Protein AF-A0A2T9X3D1-F1 (afdb_monomer_lite)

Structure (mmCIF, N/CA/C/O backbone):
data_AF-A0A2T9X3D1-F1
#
_entry.id   AF-A0A2T9X3D1-F1
#
loop_
_atom_site.group_PDB
_atom_site.id
_atom_site.type_symbol
_atom_site.label_atom_id
_atom_site.label_alt_id
_atom_site.label_comp_id
_atom_site.label_asym_id
_atom_site.label_entity_id
_atom_site.label_seq_id
_atom_site.pdbx_PDB_ins_code
_atom_site.Cartn_x
_atom_site.Cartn_y
_atom_site.Cartn_z
_atom_site.occupancy
_atom_site.B_iso_or_equiv
_atom_site.auth_seq_id
_atom_site.auth_comp_id
_atom_site.auth_asym_id
_atom_site.auth_atom_id
_atom_site.pdbx_PDB_model_num
ATOM 1 N N . MET A 1 1 ? -0.223 6.557 16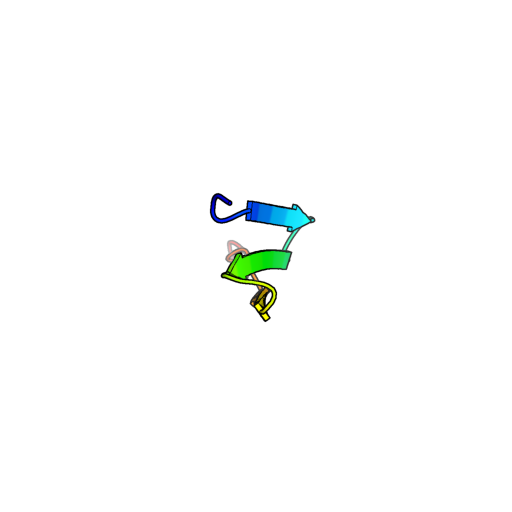.717 1.00 57.78 1 MET A N 1
ATOM 2 C CA . MET A 1 1 ? 0.067 5.310 15.972 1.00 57.78 1 MET A CA 1
ATOM 3 C C . MET A 1 1 ? 0.148 5.652 14.495 1.00 57.78 1 MET A C 1
ATOM 5 O O . MET A 1 1 ? -0.881 5.891 13.880 1.00 57.78 1 MET A O 1
ATOM 9 N N . GLY A 1 2 ? 1.369 5.838 13.988 1.00 67.81 2 GLY A N 1
ATOM 10 C CA . GLY A 1 2 ? 1.615 6.349 12.637 1.00 67.81 2 GLY A CA 1
ATOM 11 C C . GLY A 1 2 ? 1.249 5.340 11.553 1.00 67.81 2 GLY A C 1
ATOM 12 O O . GLY A 1 2 ? 1.314 4.135 11.782 1.00 67.81 2 GLY A O 1
ATOM 13 N N . ASN A 1 3 ? 0.868 5.853 10.384 1.00 78.88 3 ASN A N 1
ATOM 14 C CA . ASN A 1 3 ? 0.591 5.044 9.200 1.00 78.88 3 ASN A CA 1
ATOM 15 C C . ASN A 1 3 ? 1.840 4.222 8.853 1.00 78.88 3 ASN A C 1
ATOM 17 O O . ASN A 1 3 ? 2.898 4.799 8.592 1.00 78.88 3 ASN A O 1
ATOM 21 N N . LYS A 1 4 ? 1.725 2.891 8.859 1.00 86.75 4 LYS A N 1
ATOM 22 C CA . LYS A 1 4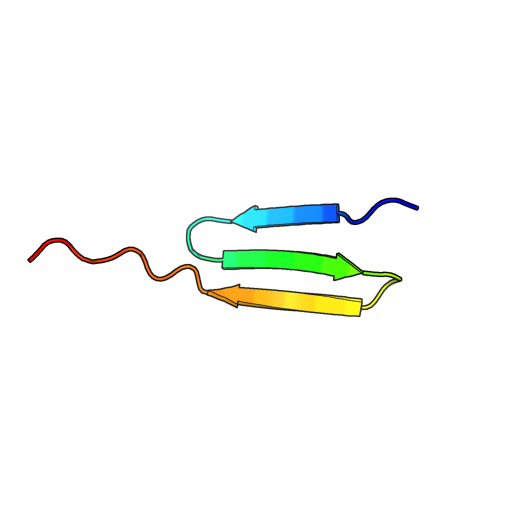 ? 2.820 1.990 8.476 1.00 86.75 4 LYS A CA 1
ATOM 23 C C . LYS A 1 4 ? 2.641 1.573 7.023 1.00 86.75 4 LYS A C 1
ATOM 25 O O . LYS A 1 4 ? 1.529 1.277 6.582 1.00 86.75 4 LYS A O 1
ATOM 30 N N . VAL A 1 5 ? 3.737 1.570 6.276 1.00 87.94 5 VAL A N 1
ATOM 31 C CA . VAL A 1 5 ? 3.772 1.129 4.882 1.00 87.94 5 VAL A CA 1
ATOM 32 C C . VAL A 1 5 ? 4.799 0.015 4.766 1.00 87.94 5 VAL A C 1
ATOM 34 O O . VAL A 1 5 ? 5.934 0.187 5.202 1.00 87.94 5 VAL A O 1
ATOM 37 N N . PHE A 1 6 ? 4.394 -1.097 4.164 1.00 89.62 6 PHE A N 1
ATOM 38 C CA . PHE A 1 6 ? 5.254 -2.230 3.841 1.00 89.62 6 PHE A CA 1
ATOM 39 C C . PHE A 1 6 ? 5.301 -2.403 2.324 1.00 89.62 6 PHE A C 1
ATOM 41 O O . PHE A 1 6 ? 4.281 -2.223 1.653 1.00 89.62 6 PHE A O 1
ATOM 48 N N . THR A 1 7 ? 6.464 -2.763 1.792 1.00 89.56 7 THR A N 1
ATOM 49 C CA . THR A 1 7 ? 6.658 -3.012 0.360 1.00 89.56 7 THR A CA 1
ATOM 50 C C . THR A 1 7 ? 7.369 -4.346 0.187 1.00 89.56 7 THR A C 1
ATOM 52 O O . THR A 1 7 ? 8.418 -4.564 0.790 1.00 89.56 7 THR A O 1
ATOM 55 N N . PHE A 1 8 ? 6.804 -5.218 -0.643 1.00 87.38 8 PHE A N 1
ATOM 56 C CA . PHE A 1 8 ? 7.321 -6.542 -0.968 1.00 87.38 8 PHE A CA 1
ATOM 57 C C . PHE A 1 8 ? 7.284 -6.715 -2.483 1.00 87.38 8 PHE A C 1
ATOM 59 O O . PHE A 1 8 ? 6.220 -6.951 -3.038 1.00 87.38 8 PHE A O 1
ATOM 66 N N . GLY A 1 9 ? 8.427 -6.573 -3.157 1.00 87.62 9 GLY A N 1
ATOM 67 C CA . GLY A 1 9 ? 8.486 -6.688 -4.616 1.00 87.62 9 GLY A CA 1
ATOM 68 C C . GLY A 1 9 ? 7.536 -5.708 -5.313 1.00 87.62 9 GLY A C 1
ATOM 69 O O . GLY A 1 9 ? 7.724 -4.494 -5.241 1.00 87.62 9 GLY A O 1
ATOM 70 N N . ASP A 1 10 ? 6.534 -6.260 -5.983 1.00 90.31 10 ASP A N 1
ATOM 71 C CA . ASP A 1 10 ? 5.441 -5.598 -6.696 1.00 90.31 10 ASP A CA 1
ATOM 72 C C . ASP A 1 10 ? 4.180 -5.399 -5.835 1.00 90.31 10 ASP A C 1
ATOM 74 O O . ASP A 1 10 ? 3.132 -5.029 -6.347 1.00 90.31 10 ASP A O 1
ATOM 78 N N . ILE A 1 11 ? 4.2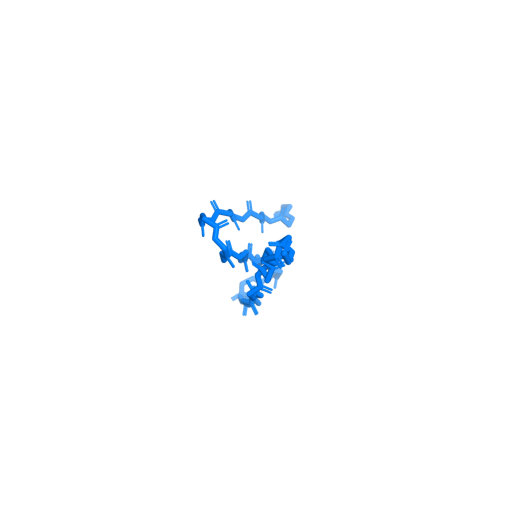45 -5.609 -4.521 1.00 91.81 11 ILE A N 1
ATOM 79 C CA . ILE A 1 11 ? 3.113 -5.436 -3.605 1.00 91.81 11 ILE A CA 1
ATOM 80 C C . ILE A 1 11 ? 3.427 -4.350 -2.579 1.00 91.81 11 ILE A C 1
ATOM 82 O O . ILE A 1 11 ? 4.498 -4.316 -1.967 1.00 91.81 11 ILE A O 1
ATOM 86 N N . ARG A 1 12 ? 2.451 -3.477 -2.325 1.00 92.69 12 ARG A N 1
ATOM 87 C CA . ARG A 1 12 ? 2.492 -2.478 -1.253 1.00 92.69 12 ARG A CA 1
ATOM 88 C C . ARG A 1 12 ? 1.300 -2.635 -0.326 1.00 92.69 12 ARG A C 1
ATOM 90 O O . ARG A 1 12 ? 0.162 -2.715 -0.775 1.00 92.69 12 ARG A O 1
ATOM 97 N N . ILE A 1 13 ? 1.560 -2.600 0.976 1.00 93.56 13 ILE A N 1
ATOM 98 C CA . ILE A 1 13 ? 0.540 -2.693 2.021 1.00 93.56 13 ILE A CA 1
ATOM 99 C C . ILE A 1 13 ? 0.581 -1.427 2.872 1.00 93.56 13 ILE A C 1
ATOM 101 O O . ILE A 1 13 ? 1.650 -0.998 3.314 1.00 93.56 13 ILE A O 1
ATOM 105 N N . ARG A 1 14 ? -0.583 -0.826 3.121 1.00 93.19 14 ARG A N 1
ATOM 106 C CA . ARG A 1 14 ? -0.739 0.311 4.038 1.00 93.19 14 ARG A CA 1
ATOM 107 C C . ARG A 1 14 ? -1.658 -0.070 5.197 1.00 93.19 14 ARG A C 1
ATOM 109 O O . ARG A 1 14 ? -2.802 -0.445 4.956 1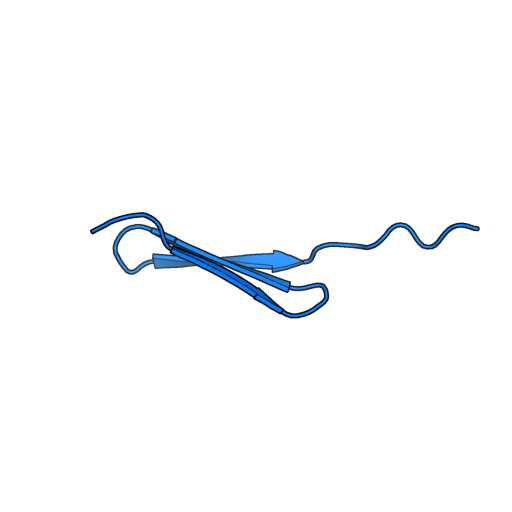.00 93.19 14 ARG A O 1
ATOM 116 N N . ASP A 1 15 ? -1.168 0.086 6.424 1.00 91.75 15 ASP A N 1
ATOM 117 C CA . ASP A 1 15 ? -1.971 0.005 7.650 1.00 91.75 15 ASP A CA 1
ATOM 118 C C . ASP A 1 15 ? -2.451 1.409 8.039 1.00 91.75 15 ASP A C 1
ATOM 120 O O . ASP A 1 15 ? -1.646 2.313 8.305 1.00 91.75 15 ASP A O 1
ATOM 124 N N . VAL A 1 16 ? -3.773 1.586 8.047 1.00 89.44 16 VAL A N 1
ATOM 125 C CA . VAL A 1 16 ? -4.454 2.802 8.495 1.00 89.44 16 VAL A CA 1
ATOM 126 C C . VAL A 1 16 ? -5.466 2.424 9.572 1.00 89.44 16 VAL A C 1
ATOM 1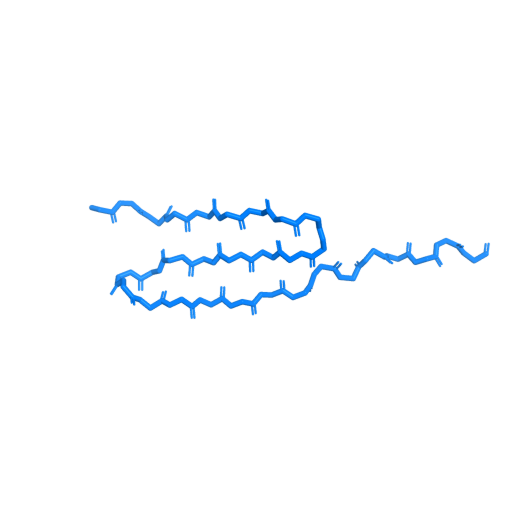28 O O . VAL A 1 16 ? -6.543 1.908 9.275 1.00 89.44 16 VAL A O 1
ATOM 131 N N . LYS A 1 17 ? -5.139 2.720 10.836 1.00 88.12 17 LYS A N 1
ATOM 132 C CA . LYS A 1 17 ? -6.005 2.457 12.003 1.00 88.12 17 LYS A CA 1
ATOM 133 C C . LYS A 1 17 ? -6.473 0.987 12.092 1.00 88.12 17 LYS A C 1
ATOM 135 O O . LYS A 1 17 ? -7.629 0.740 12.429 1.00 88.12 17 LYS A O 1
ATOM 140 N N . GLY A 1 18 ? -5.605 0.023 11.770 1.00 86.75 18 GLY A N 1
ATOM 141 C CA . GLY A 1 18 ? -5.923 -1.410 11.814 1.00 86.75 18 GLY A CA 1
ATOM 142 C C . GLY A 1 18 ? -6.639 -1.941 10.569 1.00 86.75 18 GLY A C 1
ATOM 143 O O . GLY A 1 18 ? -6.973 -3.123 10.516 1.00 86.75 18 GLY A O 1
ATOM 144 N N . LYS A 1 19 ? -6.871 -1.092 9.559 1.00 90.44 19 LYS A N 1
ATOM 145 C CA . LYS A 1 19 ? -7.336 -1.510 8.232 1.00 90.44 19 LYS A CA 1
ATOM 146 C C . LYS A 1 19 ? -6.148 -1.624 7.288 1.00 90.44 19 LYS A C 1
ATOM 148 O O . LYS A 1 19 ? -5.348 -0.694 7.186 1.00 90.44 19 LYS A O 1
ATOM 153 N N . TYR A 1 20 ? -6.084 -2.735 6.562 1.00 90.75 20 TYR A N 1
ATOM 154 C CA . TYR A 1 20 ? -5.031 -3.006 5.591 1.00 90.75 20 TYR A CA 1
ATOM 155 C C . TYR A 1 20 ? -5.529 -2.752 4.169 1.00 90.75 20 TYR A C 1
ATOM 157 O O . TYR A 1 20 ? -6.571 -3.265 3.768 1.00 90.75 20 TYR A O 1
ATOM 165 N N . TYR A 1 21 ? -4.762 -1.974 3.408 1.00 91.25 21 TYR A N 1
ATOM 166 C CA . TYR A 1 21 ? -4.994 -1.706 1.988 1.00 91.25 21 TYR A CA 1
ATOM 167 C C . TYR A 1 21 ? -3.832 -2.279 1.180 1.00 91.25 21 TYR A C 1
ATOM 169 O O . TYR A 1 21 ? -2.679 -1.949 1.470 1.00 91.25 21 TYR A O 1
ATOM 177 N N . VAL A 1 22 ? -4.138 -3.113 0.186 1.00 91.12 22 VAL A N 1
ATOM 178 C CA . VAL A 1 22 ? -3.155 -3.804 -0.660 1.00 91.12 22 VAL A CA 1
ATOM 179 C C . VAL A 1 22 ? -3.180 -3.201 -2.062 1.00 91.12 22 VAL A C 1
ATOM 181 O O . VAL A 1 22 ? -4.253 -3.001 -2.626 1.00 91.12 22 VAL A O 1
ATOM 184 N N . TYR A 1 23 ? -2.001 -2.912 -2.606 1.00 90.00 23 TYR A N 1
ATOM 185 C CA . TYR A 1 23 ? -1.808 -2.351 -3.940 1.00 90.00 23 TYR A CA 1
ATOM 186 C C . TYR A 1 23 ? -0.799 -3.209 -4.702 1.00 90.00 23 TYR A C 1
ATOM 188 O O . TYR A 1 23 ? 0.273 -3.498 -4.163 1.00 90.00 23 TYR A O 1
ATOM 196 N N . SER A 1 24 ? -1.114 -3.557 -5.948 1.00 88.69 24 SER A N 1
ATOM 197 C CA . SER A 1 24 ? -0.126 -4.064 -6.901 1.00 88.69 24 SER A CA 1
ATOM 198 C C . SER A 1 24 ? 0.590 -2.880 -7.547 1.00 88.69 24 SER A C 1
ATOM 200 O O . SER A 1 24 ? -0.039 -1.942 -8.032 1.00 88.69 24 SER A O 1
ATOM 202 N N . ILE A 1 25 ? 1.913 -2.902 -7.497 1.00 84.38 25 ILE A N 1
ATOM 203 C CA . ILE A 1 25 ? 2.807 -1.997 -8.201 1.00 84.38 25 ILE A CA 1
ATOM 204 C C . ILE A 1 25 ? 3.139 -2.699 -9.514 1.00 84.38 25 ILE A C 1
ATOM 206 O O . ILE A 1 25 ? 4.080 -3.489 -9.583 1.00 84.38 25 ILE A O 1
ATOM 210 N N . GLU A 1 26 ? 2.354 -2.430 -10.552 1.00 80.38 26 GLU A N 1
ATOM 211 C CA . GLU A 1 26 ? 2.739 -2.835 -11.900 1.00 80.38 26 GLU A CA 1
ATOM 212 C C . GLU A 1 26 ? 4.045 -2.118 -12.253 1.00 80.38 26 GLU A C 1
ATOM 214 O O . GLU A 1 26 ? 4.123 -0.888 -12.270 1.00 80.38 26 GLU A O 1
ATOM 219 N N . LYS A 1 27 ? 5.108 -2.897 -12.459 1.00 73.06 27 LYS A N 1
ATOM 220 C CA . LYS A 1 27 ? 6.314 -2.385 -13.098 1.00 73.06 27 LYS A CA 1
ATOM 221 C C . LYS A 1 27 ? 6.025 -2.380 -14.584 1.00 73.06 27 LYS A C 1
ATOM 223 O O . LYS A 1 27 ? 5.811 -3.453 -15.147 1.00 73.06 27 LYS A O 1
ATOM 228 N N . ASP A 1 28 ? 6.004 -1.190 -15.173 1.00 72.00 28 ASP A N 1
ATOM 229 C CA . ASP A 1 28 ? 6.001 -1.014 -16.620 1.00 72.00 28 ASP A CA 1
ATOM 230 C C . ASP A 1 28 ? 7.052 -1.968 -17.206 1.00 72.00 28 ASP A C 1
ATOM 232 O O . ASP A 1 28 ? 8.241 -1.893 -16.871 1.00 72.00 28 ASP A O 1
ATOM 236 N N . LYS A 1 29 ? 6.596 -2.970 -17.964 1.00 65.44 29 LYS A N 1
ATOM 237 C CA . LYS A 1 29 ? 7.495 -3.824 -18.730 1.00 65.44 29 LYS A CA 1
ATOM 238 C C . LYS A 1 29 ? 7.909 -2.983 -19.925 1.00 65.44 29 LYS A C 1
ATO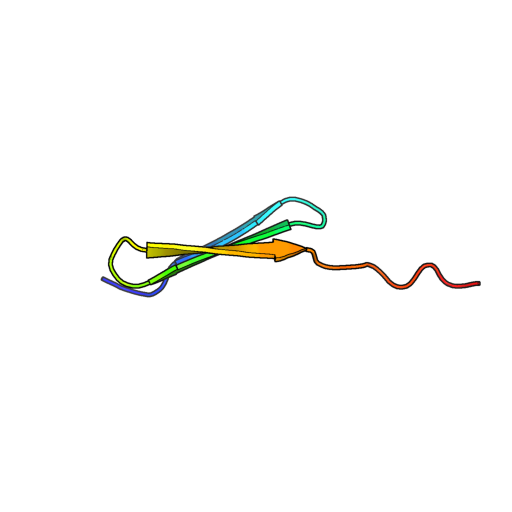M 240 O O . LYS A 1 29 ? 7.163 -2.911 -20.896 1.00 65.44 29 LYS A O 1
ATOM 245 N N . ASP A 1 30 ? 9.061 -2.332 -19.793 1.00 66.12 30 ASP A N 1
ATOM 246 C CA . ASP A 1 30 ? 9.768 -1.686 -20.899 1.00 66.12 30 ASP A CA 1
ATOM 247 C C . ASP A 1 30 ? 9.729 -2.642 -22.108 1.00 66.12 30 ASP A C 1
ATOM 249 O O . ASP A 1 30 ? 10.081 -3.822 -21.980 1.00 66.12 30 ASP A O 1
ATOM 253 N N . SER A 1 31 ? 9.120 -2.158 -23.195 1.00 52.31 31 SER A N 1
ATOM 254 C CA . SER A 1 31 ? 8.763 -2.916 -24.403 1.00 52.31 31 SER A CA 1
ATOM 255 C C . SER A 1 31 ? 9.969 -3.318 -25.242 1.00 52.31 31 SER A C 1
ATOM 257 O O . SER A 1 31 ? 10.961 -2.560 -25.261 1.00 52.31 31 SER A O 1
#

pLDDT: mean 83.45, std 10.98, range [52.31, 93.56]

Foldseek 3Di:
DDWDWDDDPQWIWIDDPNDIDIDGNDDPPPD

Organism: NCBI:txid563177

InterPro domains:
  IPR012922 ORF D-335-like [PF07935] (5-28)

Radius of gyration: 11.85 Å; chains: 1; bounding box: 17×13×40 Å

Sequence (31 aa):
MGNKVFTFGDIRIRDVKGKYYVYSIEKDKDS

Secondary structure (DSSP, 8-state):
-PPEEEEETTEEEEEETTEEEEEE-------